Protein AF-A0A6I7QXD5-F1 (afdb_monomer)

Structure (mmCIF, N/CA/C/O backbone):
data_AF-A0A6I7QXD5-F1
#
_entry.id   AF-A0A6I7QXD5-F1
#
loop_
_atom_site.group_PDB
_atom_site.id
_atom_site.type_symbol
_atom_site.label_atom_id
_atom_site.label_alt_id
_atom_site.label_comp_id
_atom_site.label_asym_id
_atom_site.label_entity_id
_atom_site.label_seq_id
_atom_site.pdbx_PDB_ins_code
_atom_site.Cartn_x
_atom_site.Cartn_y
_atom_site.Cartn_z
_atom_site.occupancy
_atom_site.B_iso_or_equiv
_atom_site.auth_seq_id
_atom_site.auth_comp_id
_atom_site.auth_asym_id
_atom_site.auth_atom_id
_atom_site.pdbx_PDB_model_num
ATOM 1 N N . MET A 1 1 ? -14.802 2.441 17.358 1.00 34.62 1 MET A N 1
ATOM 2 C CA . MET A 1 1 ? -13.333 2.581 17.479 1.00 34.62 1 MET A CA 1
ATOM 3 C C . MET A 1 1 ? -12.747 2.214 16.120 1.00 34.62 1 MET A C 1
ATOM 5 O O . MET A 1 1 ? -13.121 1.164 15.630 1.00 34.62 1 MET A O 1
ATOM 9 N N . ASN A 1 2 ? -11.955 2.972 15.366 1.00 35.91 2 ASN A N 1
ATOM 10 C CA . ASN A 1 2 ? -11.469 4.356 15.357 1.00 35.91 2 ASN A CA 1
ATOM 11 C C . ASN A 1 2 ? -11.021 4.582 13.899 1.00 35.91 2 ASN A C 1
ATOM 13 O O . ASN A 1 2 ? -10.109 3.909 13.424 1.00 35.91 2 ASN A O 1
ATOM 17 N N . LYS A 1 3 ? -11.649 5.500 13.155 1.00 41.41 3 LYS A N 1
ATOM 18 C CA . LYS A 1 3 ? -11.285 5.776 11.744 1.00 41.41 3 LYS A CA 1
ATOM 19 C C . LYS A 1 3 ? -9.866 6.356 11.586 1.00 41.41 3 LYS A C 1
ATOM 21 O O . LYS A 1 3 ? -9.325 6.366 10.486 1.00 41.41 3 LYS A O 1
ATOM 26 N N . THR A 1 4 ? -9.273 6.824 12.680 1.00 48.31 4 THR A N 1
ATOM 27 C CA . THR A 1 4 ? -7.941 7.432 12.772 1.00 48.31 4 THR A CA 1
ATOM 28 C C . THR A 1 4 ? -6.798 6.416 12.798 1.00 48.31 4 THR A C 1
ATOM 30 O O . THR A 1 4 ? -5.738 6.707 12.251 1.00 48.31 4 THR A O 1
ATOM 33 N N . GLU A 1 5 ? -7.006 5.208 13.332 1.00 47.94 5 GLU A N 1
ATOM 34 C CA . GLU A 1 5 ? -5.967 4.162 13.366 1.00 47.94 5 GLU A CA 1
ATOM 35 C C . GLU A 1 5 ? -5.679 3.624 11.953 1.00 47.94 5 GLU A C 1
ATOM 37 O O . GLU A 1 5 ? -4.526 3.442 11.566 1.00 47.94 5 GLU A O 1
ATOM 42 N N . ALA A 1 6 ? -6.715 3.529 11.113 1.00 49.81 6 ALA A N 1
ATOM 43 C CA . ALA A 1 6 ? -6.619 3.011 9.749 1.00 49.81 6 ALA A CA 1
ATOM 44 C C . ALA A 1 6 ? -5.679 3.809 8.819 1.00 49.81 6 ALA A C 1
ATOM 46 O O . ALA A 1 6 ? -5.124 3.229 7.887 1.00 49.81 6 ALA A O 1
ATOM 47 N N . LYS A 1 7 ? -5.477 5.120 9.044 1.00 51.91 7 LYS A N 1
ATOM 48 C CA . LYS A 1 7 ? -4.527 5.932 8.254 1.00 51.91 7 LYS A CA 1
ATOM 49 C C . LYS A 1 7 ? -3.070 5.654 8.642 1.00 51.91 7 LYS A C 1
ATOM 51 O O . LYS A 1 7 ? -2.227 5.561 7.752 1.00 51.91 7 LYS A O 1
ATOM 56 N N . GLY A 1 8 ? -2.785 5.491 9.938 1.00 56.84 8 GLY A N 1
ATOM 57 C CA . GLY A 1 8 ? -1.445 5.153 10.433 1.00 56.84 8 GLY A CA 1
ATOM 58 C C . GLY A 1 8 ? -1.023 3.749 10.003 1.00 56.84 8 GLY A C 1
ATOM 59 O O . GLY A 1 8 ? 0.039 3.569 9.411 1.00 56.84 8 GLY A O 1
ATOM 60 N N . THR A 1 9 ? -1.924 2.776 10.167 1.00 69.69 9 THR A N 1
ATOM 61 C CA . THR A 1 9 ? -1.690 1.381 9.772 1.00 69.69 9 THR A CA 1
ATOM 62 C C . THR A 1 9 ? -1.434 1.242 8.273 1.00 69.69 9 THR A C 1
ATOM 64 O O . THR A 1 9 ? -0.647 0.403 7.850 1.00 69.69 9 THR A O 1
ATOM 67 N N . TRP A 1 10 ? -2.050 2.081 7.442 1.00 75.50 10 TRP A N 1
ATOM 68 C CA . TRP A 1 10 ? -1.975 1.917 5.998 1.00 75.50 10 TRP A CA 1
ATOM 69 C C . TRP A 1 10 ? -0.588 2.180 5.398 1.00 75.50 10 TRP A C 1
ATOM 71 O O . TRP A 1 10 ? -0.167 1.479 4.476 1.00 75.50 10 TRP A O 1
ATOM 81 N N . ASN A 1 11 ? 0.141 3.181 5.897 1.00 77.69 11 ASN A N 1
ATOM 82 C CA . ASN A 1 11 ? 1.481 3.468 5.382 1.00 77.69 11 ASN A CA 1
ATOM 83 C C . ASN A 1 11 ? 2.462 2.332 5.728 1.00 77.69 11 ASN A C 1
ATOM 85 O O . ASN A 1 11 ? 3.277 1.942 4.890 1.00 77.69 11 ASN A O 1
ATOM 89 N N . GLU A 1 12 ? 2.312 1.728 6.909 1.00 81.00 12 GLU A N 1
ATOM 90 C CA . GLU A 1 12 ? 3.024 0.503 7.293 1.00 81.00 12 GLU A CA 1
ATOM 91 C C . GLU A 1 12 ? 2.594 -0.708 6.463 1.00 81.00 12 GLU A C 1
ATOM 93 O O . GLU A 1 12 ? 3.444 -1.456 5.977 1.00 81.00 12 GLU A O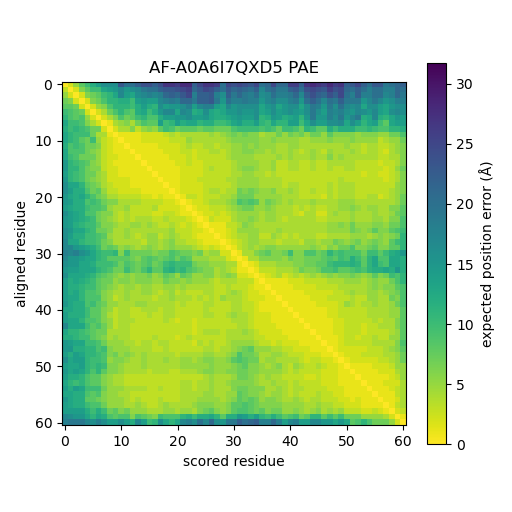 1
ATOM 98 N N . GLN A 1 13 ? 1.288 -0.884 6.237 1.00 79.88 13 GLN A N 1
ATOM 99 C CA . GLN A 1 13 ? 0.761 -1.961 5.400 1.00 79.88 13 GLN A CA 1
ATOM 100 C C . GLN A 1 13 ? 1.336 -1.880 3.986 1.00 79.88 13 GLN A C 1
ATOM 102 O O . GLN A 1 13 ? 1.813 -2.879 3.454 1.00 79.88 13 GLN A O 1
ATOM 107 N N . LYS A 1 14 ? 1.387 -0.683 3.399 1.00 79.94 14 LYS A N 1
ATOM 108 C CA . LYS A 1 14 ? 2.042 -0.448 2.110 1.00 79.94 14 LYS A CA 1
A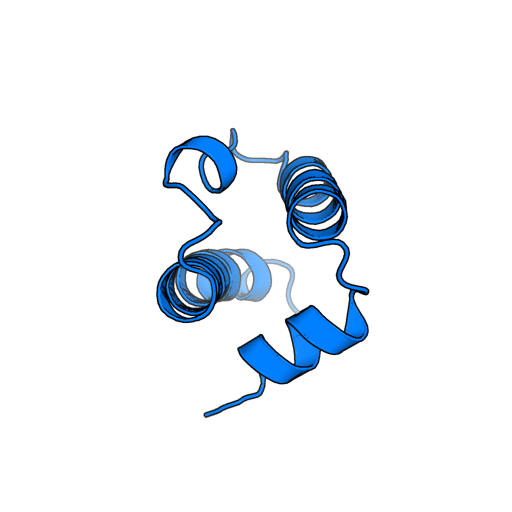TOM 109 C C . LYS A 1 14 ? 3.513 -0.812 2.111 1.00 79.94 14 LYS A C 1
ATOM 111 O O . LYS A 1 14 ? 3.960 -1.486 1.189 1.00 79.94 14 LYS A O 1
ATOM 116 N N . ALA A 1 15 ? 4.260 -0.364 3.116 1.00 84.50 15 ALA A N 1
ATOM 117 C CA . ALA A 1 15 ? 5.683 -0.655 3.216 1.00 84.50 15 ALA A CA 1
ATOM 118 C C . ALA A 1 15 ? 5.933 -2.168 3.319 1.00 84.50 15 ALA A C 1
ATOM 120 O O . ALA A 1 15 ? 6.781 -2.700 2.600 1.00 84.50 15 ALA A O 1
ATOM 121 N N . LYS A 1 16 ? 5.141 -2.881 4.134 1.00 85.44 16 LYS A N 1
ATOM 122 C CA . LYS A 1 16 ? 5.173 -4.349 4.222 1.00 85.44 16 LYS A CA 1
ATOM 123 C C . LYS A 1 16 ? 4.826 -5.007 2.890 1.00 85.44 16 LYS A C 1
ATOM 125 O O . LYS A 1 16 ? 5.568 -5.877 2.442 1.00 85.44 16 LYS A O 1
ATOM 130 N N . LEU A 1 17 ? 3.742 -4.579 2.242 1.00 85.50 17 LEU A N 1
ATOM 131 C CA . LEU A 1 17 ? 3.322 -5.109 0.945 1.00 85.50 17 LEU A CA 1
ATOM 132 C C . LEU A 1 17 ? 4.410 -4.896 -0.109 1.00 85.50 17 LEU A C 1
ATOM 134 O O . LEU A 1 17 ? 4.772 -5.850 -0.780 1.00 85.50 17 LEU A O 1
ATOM 138 N N . LYS A 1 18 ? 5.000 -3.703 -0.205 1.00 85.69 18 LYS A N 1
ATOM 139 C CA . LYS A 1 18 ? 6.121 -3.412 -1.112 1.00 85.69 18 LYS A CA 1
ATOM 140 C C . LYS A 1 18 ? 7.332 -4.303 -0.843 1.00 85.69 18 LYS A C 1
ATOM 142 O O . LYS A 1 18 ? 7.957 -4.810 -1.766 1.00 85.69 18 LYS A O 1
ATOM 147 N N . LYS A 1 19 ? 7.666 -4.496 0.437 1.00 86.81 19 LYS A N 1
ATOM 148 C CA . LYS A 1 19 ? 8.814 -5.306 0.857 1.00 86.81 19 LYS A CA 1
ATOM 149 C C . LYS A 1 19 ? 8.596 -6.795 0.581 1.00 86.81 19 LYS A C 1
ATOM 151 O O . LYS A 1 19 ? 9.537 -7.481 0.198 1.00 86.81 19 LYS A O 1
ATOM 156 N N . LYS A 1 20 ? 7.372 -7.299 0.773 1.00 86.94 20 LYS A N 1
ATOM 157 C CA . LYS A 1 20 ? 7.013 -8.705 0.525 1.00 86.94 20 LYS A CA 1
ATOM 158 C C . LYS A 1 20 ? 6.776 -8.982 -0.961 1.00 86.94 20 LYS A C 1
ATOM 160 O O . LYS A 1 20 ? 7.094 -10.064 -1.442 1.00 86.94 20 LYS A O 1
ATOM 165 N N . PHE A 1 21 ? 6.225 -8.011 -1.683 1.00 87.25 21 PHE A N 1
ATOM 166 C CA . PHE A 1 21 ? 5.859 -8.118 -3.086 1.00 87.25 21 PHE A CA 1
ATOM 167 C C . PHE A 1 21 ? 6.685 -7.146 -3.927 1.00 87.25 21 PHE A C 1
ATOM 169 O O . PHE A 1 21 ? 6.277 -6.012 -4.162 1.00 87.25 21 PHE A O 1
ATOM 176 N N . ALA A 1 22 ? 7.807 -7.631 -4.462 1.00 85.50 22 ALA A N 1
ATOM 177 C CA . ALA A 1 22 ? 8.652 -6.876 -5.393 1.00 85.50 22 ALA A CA 1
ATOM 178 C C . ALA A 1 22 ? 7.928 -6.464 -6.695 1.00 85.50 22 ALA A C 1
ATOM 180 O O . ALA A 1 22 ? 8.415 -5.625 -7.445 1.00 85.50 22 ALA A O 1
ATOM 181 N N . THR A 1 23 ? 6.757 -7.048 -6.969 1.00 86.31 23 THR A N 1
ATOM 182 C CA . THR A 1 23 ? 5.876 -6.685 -8.087 1.00 86.31 2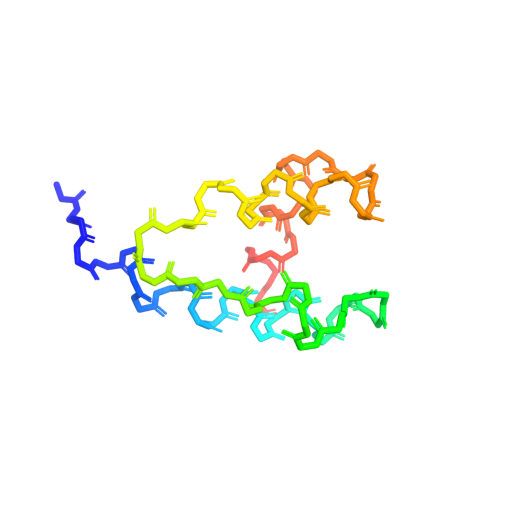3 THR A CA 1
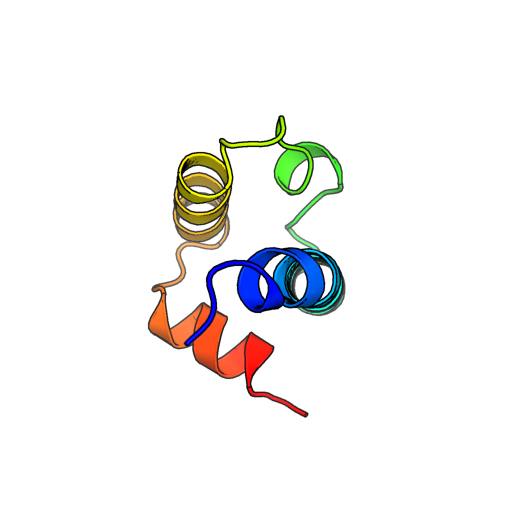ATOM 183 C C . THR A 1 23 ? 5.119 -5.376 -7.860 1.00 86.31 23 THR A C 1
ATOM 185 O O . THR A 1 23 ? 4.616 -4.787 -8.821 1.00 86.31 23 THR A O 1
ATOM 188 N N . LEU A 1 24 ? 5.008 -4.920 -6.607 1.00 85.62 24 LEU A N 1
ATOM 189 C CA . LEU A 1 24 ? 4.419 -3.631 -6.272 1.00 85.62 24 LEU A CA 1
ATOM 190 C C . LEU A 1 24 ? 5.474 -2.541 -6.393 1.00 85.62 24 LEU A C 1
ATOM 192 O O . LEU A 1 24 ? 6.524 -2.587 -5.755 1.00 85.62 24 LEU A O 1
ATOM 196 N N . THR A 1 25 ? 5.158 -1.522 -7.179 1.00 83.12 25 THR A N 1
ATOM 197 C CA . THR A 1 25 ? 5.998 -0.331 -7.302 1.00 83.12 25 THR A CA 1
ATOM 198 C C . THR A 1 25 ? 5.453 0.800 -6.437 1.00 83.12 25 THR A C 1
ATOM 200 O O . THR A 1 25 ? 4.281 0.788 -6.058 1.00 83.12 25 THR A O 1
ATOM 203 N N . ASP A 1 26 ? 6.272 1.820 -6.153 1.00 81.19 26 ASP A N 1
ATOM 204 C CA . ASP A 1 26 ? 5.780 3.039 -5.490 1.00 81.19 26 ASP A CA 1
ATOM 205 C C . ASP A 1 26 ? 4.582 3.641 -6.217 1.00 81.19 26 ASP A C 1
ATOM 207 O O . ASP A 1 26 ? 3.681 4.165 -5.575 1.00 81.19 26 ASP A O 1
ATOM 211 N N . ASN A 1 27 ? 4.530 3.511 -7.543 1.00 81.56 27 ASN A N 1
ATOM 212 C CA . ASN A 1 27 ? 3.439 4.043 -8.344 1.00 81.56 27 ASN A CA 1
ATOM 213 C C . ASN A 1 27 ? 2.110 3.310 -8.089 1.00 81.56 27 ASN A C 1
ATOM 215 O O . ASN A 1 27 ? 1.056 3.937 -8.068 1.00 81.56 27 ASN A O 1
ATOM 219 N N . ASP A 1 28 ? 2.151 2.001 -7.817 1.00 78.75 28 ASP A N 1
ATOM 220 C CA . ASP A 1 28 ? 0.960 1.228 -7.428 1.00 78.75 28 ASP A CA 1
ATOM 221 C C . ASP A 1 28 ? 0.503 1.534 -5.996 1.00 78.75 28 ASP A C 1
ATOM 223 O O . ASP A 1 28 ? -0.661 1.330 -5.653 1.00 78.75 28 ASP A O 1
ATOM 227 N N . LEU A 1 29 ? 1.430 2.005 -5.160 1.00 78.62 29 LEU A N 1
ATOM 228 C CA . LEU A 1 29 ? 1.231 2.332 -3.747 1.00 78.62 29 LEU A CA 1
ATOM 229 C C . LEU A 1 29 ? 0.961 3.830 -3.510 1.00 78.62 29 LEU A C 1
ATOM 231 O O . LEU A 1 29 ? 0.618 4.243 -2.391 1.00 78.62 29 LEU A O 1
ATOM 235 N N . MET A 1 30 ? 1.100 4.641 -4.559 1.00 77.06 30 MET A N 1
ATOM 236 C CA . MET A 1 30 ? 0.738 6.049 -4.608 1.00 77.06 30 MET A CA 1
ATOM 237 C C . MET A 1 30 ? -0.755 6.184 -4.906 1.00 77.06 30 MET A C 1
ATOM 239 O O . MET A 1 30 ? -1.253 5.749 -5.940 1.00 77.06 30 MET A O 1
ATOM 243 N N . TYR A 1 31 ? -1.484 6.833 -4.005 1.00 73.69 31 TYR A N 1
ATOM 244 C CA . TYR A 1 31 ? -2.872 7.230 -4.230 1.00 73.69 31 TYR A CA 1
ATOM 245 C C . TYR A 1 31 ? -3.138 8.549 -3.517 1.00 73.69 31 TYR A C 1
ATOM 247 O O . TYR A 1 31 ? -2.505 8.876 -2.510 1.00 73.69 31 TYR A O 1
ATOM 255 N N . ALA A 1 32 ? -4.096 9.295 -4.062 1.00 74.25 32 ALA A N 1
ATOM 256 C CA . ALA A 1 32 ? -4.587 10.522 -3.460 1.00 74.25 32 ALA A CA 1
ATOM 257 C C . ALA A 1 32 ? -5.363 10.211 -2.174 1.00 74.25 32 ALA A C 1
ATOM 259 O O . ALA A 1 32 ? -6.071 9.204 -2.090 1.00 74.25 32 ALA A O 1
ATOM 260 N N . GLU A 1 33 ? -5.236 11.077 -1.173 1.00 70.38 33 GLU A N 1
ATOM 261 C CA . GLU A 1 33 ? -5.912 10.907 0.109 1.00 70.38 33 GLU A CA 1
ATOM 262 C C . GLU A 1 33 ? -7.432 10.730 -0.094 1.00 70.38 33 GLU A C 1
ATOM 264 O O . GLU A 1 33 ? -8.063 11.501 -0.810 1.00 70.38 33 GLU A O 1
ATOM 269 N N . GLY A 1 34 ? -8.008 9.658 0.465 1.00 72.50 34 GLY A N 1
ATOM 270 C CA . GLY A 1 34 ? -9.404 9.259 0.226 1.00 72.50 34 GLY A CA 1
ATOM 271 C C . GLY A 1 34 ? -9.611 8.153 -0.822 1.00 72.50 34 GLY A C 1
ATOM 272 O O . GLY A 1 34 ? -10.668 7.534 -0.829 1.00 72.50 34 GLY A O 1
ATOM 273 N N . LYS A 1 35 ? -8.600 7.808 -1.636 1.00 80.62 35 LYS A N 1
ATOM 274 C CA . LYS A 1 35 ? -8.662 6.711 -2.633 1.00 80.62 35 LYS A CA 1
ATOM 275 C C . LYS A 1 35 ? -8.036 5.388 -2.164 1.00 80.62 35 LYS A C 1
ATOM 277 O O . LYS A 1 35 ? -7.538 4.603 -2.972 1.00 80.62 35 LYS A O 1
ATOM 282 N N . GLN A 1 36 ? -8.043 5.117 -0.858 1.00 76.00 36 GLN A N 1
ATOM 283 C CA . GLN A 1 36 ? -7.468 3.876 -0.309 1.00 76.00 36 GLN A CA 1
ATOM 284 C C . GLN A 1 36 ? -8.154 2.616 -0.852 1.00 76.00 36 GLN A C 1
ATOM 286 O O . GLN A 1 36 ? -7.480 1.626 -1.127 1.00 76.00 36 GLN A O 1
ATOM 291 N N . GLU A 1 37 ? -9.473 2.655 -1.049 1.00 79.94 37 GLU A N 1
ATOM 292 C CA . GLU A 1 37 ? -10.225 1.523 -1.602 1.00 79.94 37 GLU A CA 1
ATOM 293 C C . GLU A 1 37 ? -9.813 1.203 -3.043 1.00 79.94 37 GLU A C 1
ATOM 295 O O . GLU A 1 37 ? -9.583 0.038 -3.372 1.00 79.94 37 GLU A O 1
ATOM 300 N N . GLU A 1 38 ? -9.622 2.228 -3.883 1.00 83.56 38 GLU A N 1
ATOM 301 C CA . GLU A 1 38 ? -9.145 2.042 -5.258 1.00 83.56 38 GLU A CA 1
ATOM 302 C C . GLU A 1 38 ? -7.735 1.441 -5.291 1.00 83.56 38 GLU A C 1
ATOM 304 O O . GLU A 1 38 ? -7.468 0.542 -6.093 1.00 83.56 38 GLU A O 1
ATOM 309 N N . MET A 1 39 ? -6.839 1.887 -4.399 1.00 81.19 39 MET A N 1
ATOM 310 C CA . MET A 1 39 ? -5.510 1.283 -4.288 1.00 81.19 39 MET A CA 1
ATOM 311 C C . MET A 1 39 ? -5.612 -0.191 -3.892 1.00 81.19 39 MET A C 1
ATOM 313 O O . MET A 1 39 ? -4.976 -1.029 -4.530 1.00 81.19 39 MET A O 1
ATOM 317 N N . TYR A 1 40 ? -6.409 -0.526 -2.871 1.00 80.50 40 TYR A N 1
ATOM 318 C C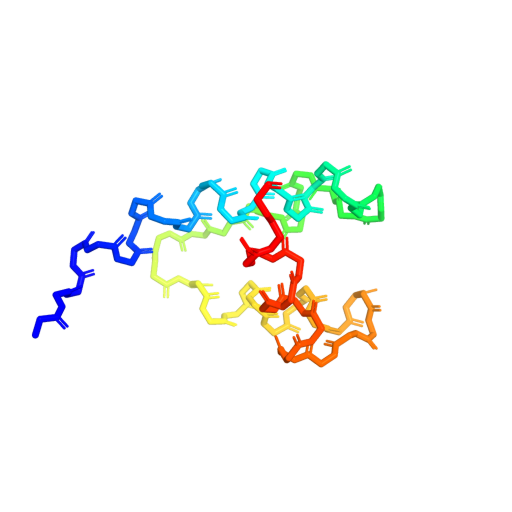A . TYR A 1 40 ? -6.555 -1.917 -2.430 1.00 80.50 40 TYR A CA 1
ATOM 319 C C . TYR A 1 40 ? -7.043 -2.804 -3.577 1.00 80.50 40 TYR A C 1
ATOM 321 O O . TYR A 1 40 ? -6.462 -3.860 -3.827 1.00 80.50 40 TYR A O 1
ATOM 329 N N . ALA A 1 41 ? -8.044 -2.342 -4.329 1.00 84.62 41 ALA A N 1
ATOM 330 C CA . ALA A 1 41 ? -8.567 -3.059 -5.484 1.00 84.62 41 ALA A CA 1
ATOM 331 C C . ALA A 1 41 ? -7.505 -3.249 -6.582 1.00 84.62 41 ALA A C 1
ATOM 333 O O . ALA A 1 41 ? -7.391 -4.338 -7.151 1.00 84.62 41 ALA A O 1
ATOM 334 N N . LYS A 1 42 ? -6.691 -2.222 -6.862 1.00 85.31 42 LYS A N 1
ATOM 335 C CA . LYS A 1 42 ? -5.561 -2.320 -7.802 1.00 85.31 42 LYS A CA 1
ATOM 336 C C . LYS A 1 42 ? -4.520 -3.331 -7.341 1.00 85.31 42 LYS A C 1
ATOM 338 O O . LYS A 1 42 ? -4.079 -4.139 -8.149 1.00 85.31 42 LYS A O 1
ATOM 343 N N . ILE A 1 43 ? -4.157 -3.318 -6.063 1.00 85.19 43 ILE A N 1
ATOM 344 C CA . ILE A 1 43 ? -3.165 -4.235 -5.492 1.00 85.19 43 ILE A CA 1
ATOM 345 C C . ILE A 1 43 ? -3.664 -5.668 -5.532 1.00 85.19 43 ILE A C 1
ATOM 347 O O . ILE A 1 43 ? -2.923 -6.549 -5.957 1.00 85.19 43 ILE A O 1
ATOM 351 N N . GLN A 1 44 ? -4.924 -5.904 -5.164 1.00 85.88 44 GLN A N 1
ATOM 352 C CA . GLN A 1 44 ? -5.539 -7.224 -5.280 1.00 85.88 44 GLN A CA 1
ATOM 353 C C . GLN A 1 44 ? -5.496 -7.732 -6.723 1.00 85.88 44 GLN A C 1
ATOM 355 O O . GLN A 1 44 ? -5.084 -8.866 -6.956 1.00 85.88 44 GLN A O 1
ATOM 360 N N . LYS A 1 45 ? -5.846 -6.882 -7.699 1.00 87.81 45 LYS A N 1
ATOM 361 C CA . LYS A 1 45 ? -5.786 -7.233 -9.126 1.00 87.81 45 LYS A CA 1
ATOM 362 C C . LYS A 1 45 ? -4.357 -7.469 -9.614 1.00 87.81 45 LYS A C 1
ATOM 364 O O . LYS A 1 45 ? -4.120 -8.438 -10.322 1.00 87.81 45 LYS A O 1
ATOM 369 N N . LYS A 1 46 ? -3.406 -6.617 -9.226 1.00 87.25 46 LYS A N 1
ATOM 370 C CA . LYS A 1 46 ? -2.009 -6.687 -9.678 1.00 87.25 46 LYS A CA 1
ATOM 371 C C . LYS A 1 46 ? -1.264 -7.881 -9.094 1.00 87.25 46 LYS A C 1
ATOM 373 O O . LYS A 1 46 ? -0.481 -8.515 -9.790 1.00 87.25 46 LYS A O 1
ATOM 378 N N . LEU A 1 47 ? -1.520 -8.190 -7.826 1.00 86.50 47 LEU A N 1
ATOM 379 C CA . LEU A 1 47 ? -0.972 -9.371 -7.169 1.00 86.50 47 LEU A CA 1
ATOM 380 C C . LEU A 1 47 ? -1.738 -10.649 -7.508 1.00 86.50 47 LEU A C 1
ATOM 382 O O . LEU A 1 47 ? -1.243 -11.731 -7.210 1.00 86.50 47 LEU A O 1
ATOM 386 N N . GLY A 1 48 ? -2.950 -10.536 -8.062 1.00 88.75 48 GLY A N 1
ATOM 387 C CA . GLY A 1 48 ? -3.866 -11.666 -8.216 1.00 88.75 48 GLY A CA 1
ATOM 388 C C . GLY A 1 48 ? -4.223 -12.319 -6.876 1.00 88.75 48 GLY A C 1
ATOM 389 O O . GLY A 1 48 ? -4.528 -13.507 -6.831 1.00 88.75 48 GLY A O 1
ATOM 390 N N . LYS A 1 49 ? -4.134 -11.566 -5.772 1.00 86.88 49 LYS A N 1
ATOM 391 C CA . LYS A 1 49 ? -4.291 -12.074 -4.405 1.00 86.88 49 LYS A CA 1
ATOM 392 C C . LYS A 1 49 ? -5.586 -11.585 -3.779 1.00 86.88 49 LYS A C 1
ATOM 394 O O . LYS A 1 49 ? -5.958 -10.413 -3.867 1.00 86.88 49 LYS A O 1
ATOM 399 N N . SER A 1 50 ? -6.249 -12.500 -3.087 1.00 87.25 50 SER A N 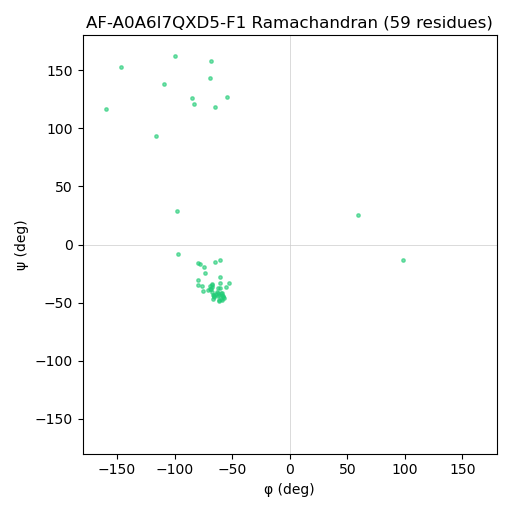1
ATOM 400 C CA . SER A 1 50 ? -7.429 -12.192 -2.288 1.00 87.25 50 SER A CA 1
ATOM 401 C C . SER A 1 50 ? -7.069 -11.335 -1.080 1.00 87.25 50 SER A C 1
ATOM 403 O O . SER A 1 50 ? -5.942 -11.348 -0.589 1.00 87.25 50 SER A O 1
ATOM 405 N N . LYS A 1 51 ? -8.061 -10.622 -0.545 1.00 78.88 51 LYS A N 1
ATOM 406 C CA . LYS A 1 51 ? -7.879 -9.784 0.645 1.00 78.88 51 LYS A CA 1
ATOM 407 C C . LYS A 1 51 ? -7.319 -10.578 1.833 1.00 78.88 51 LYS A C 1
ATOM 409 O O . LYS A 1 51 ? -6.463 -10.061 2.527 1.00 78.88 51 LYS A O 1
ATOM 414 N N . ALA A 1 52 ? -7.722 -11.843 1.994 1.00 83.06 52 ALA A N 1
ATOM 415 C CA . ALA A 1 52 ? -7.201 -12.749 3.022 1.00 83.06 52 ALA A CA 1
ATOM 416 C C . ALA A 1 52 ? -5.693 -13.034 2.888 1.00 83.06 52 ALA A C 1
ATOM 418 O O . ALA A 1 52 ? -4.985 -13.098 3.885 1.00 83.06 52 ALA A O 1
ATOM 419 N N . GLU A 1 53 ? -5.183 -13.159 1.661 1.00 84.44 53 GLU A N 1
ATOM 420 C CA . GLU A 1 53 ? -3.748 -13.340 1.408 1.00 84.44 53 GLU A CA 1
ATOM 421 C C . GLU A 1 53 ? -2.960 -12.079 1.775 1.00 84.44 53 GLU A C 1
ATOM 423 O O . GLU A 1 53 ? -1.880 -12.163 2.355 1.00 84.44 53 GLU A O 1
ATOM 428 N N . LEU A 1 54 ? -3.509 -10.903 1.453 1.00 81.50 54 LEU A N 1
ATOM 429 C CA . LEU A 1 54 ?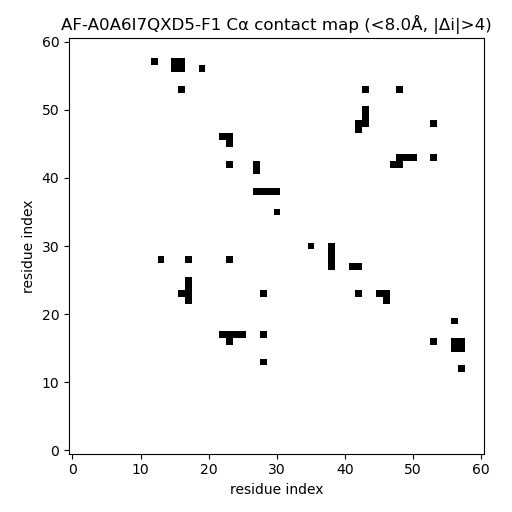 -2.915 -9.627 1.852 1.00 81.50 54 LEU A CA 1
ATOM 430 C C . LEU A 1 54 ? -2.956 -9.469 3.371 1.00 81.50 54 LEU A C 1
ATOM 432 O O . LEU A 1 54 ? -1.940 -9.133 3.965 1.00 81.50 54 LEU A O 1
ATOM 436 N N . ASP A 1 55 ? -4.086 -9.781 4.000 1.00 81.06 55 ASP A N 1
ATOM 437 C CA . ASP A 1 55 ? -4.250 -9.726 5.450 1.00 81.06 55 ASP A CA 1
ATOM 438 C C . ASP A 1 55 ? -3.253 -10.639 6.168 1.00 81.06 55 ASP A C 1
ATOM 440 O O . ASP A 1 55 ? -2.596 -10.212 7.112 1.00 81.06 55 ASP A O 1
ATOM 444 N N . LYS A 1 56 ? -3.021 -11.846 5.641 1.00 83.94 56 LYS A N 1
ATOM 445 C CA . LYS A 1 56 ? -2.006 -12.769 6.159 1.00 83.94 56 LYS A CA 1
ATOM 446 C C . LYS A 1 56 ? -0.599 -12.173 6.102 1.00 83.94 56 LYS A C 1
ATOM 448 O O . LYS A 1 56 ? 0.140 -12.287 7.071 1.00 83.94 56 LYS A O 1
ATOM 453 N N . VAL A 1 57 ? -0.243 -11.493 5.009 1.00 82.25 57 VAL A N 1
ATOM 454 C CA . VAL A 1 57 ? 1.056 -10.804 4.875 1.00 82.25 57 VAL A CA 1
ATOM 455 C C . VAL A 1 57 ? 1.179 -9.614 5.827 1.00 82.25 57 VAL A C 1
ATOM 457 O O . VAL A 1 57 ? 2.266 -9.325 6.322 1.00 82.25 57 VAL A O 1
ATOM 460 N N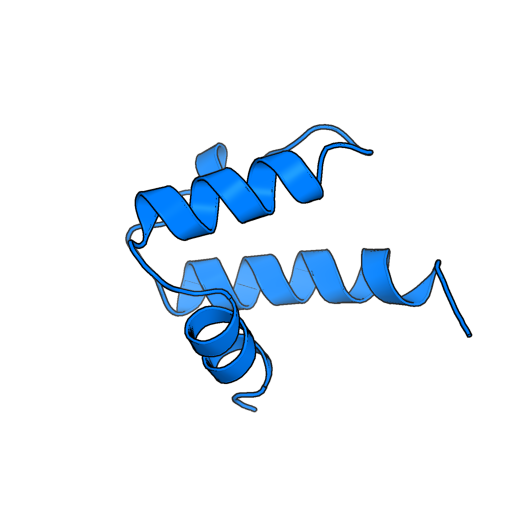 . LEU A 1 58 ? 0.079 -8.910 6.083 1.00 78.50 58 LEU A N 1
ATOM 461 C CA . LEU A 1 58 ? 0.053 -7.747 6.968 1.00 78.50 58 LEU A CA 1
ATOM 462 C C . LEU A 1 58 ? 0.090 -8.147 8.450 1.00 78.50 58 LEU A C 1
ATOM 464 O O . LEU A 1 58 ? 0.754 -7.469 9.244 1.00 78.50 58 LEU A O 1
ATOM 468 N N . SER A 1 59 ? -0.563 -9.262 8.778 1.00 76.94 59 SER A N 1
ATOM 469 C CA . SER A 1 59 ? -0.594 -9.914 10.090 1.00 76.94 59 SER A CA 1
ATOM 470 C C . SER A 1 59 ? 0.668 -10.732 10.393 1.00 76.94 59 SER A C 1
ATOM 472 O O . SER A 1 59 ? 0.934 -11.020 11.558 1.00 76.94 59 SER A O 1
ATOM 474 N N . GLU A 1 60 ? 1.480 -11.070 9.384 1.00 67.50 60 GLU A N 1
ATOM 475 C CA . GLU A 1 60 ? 2.818 -11.634 9.588 1.00 67.50 60 GLU A CA 1
ATOM 476 C C . GLU A 1 60 ? 3.706 -10.571 10.269 1.00 67.50 60 GLU A C 1
ATOM 478 O O . GLU A 1 60 ? 3.883 -9.449 9.764 1.00 67.50 60 GLU A O 1
ATOM 483 N N . LYS A 1 61 ? 4.177 -10.900 11.476 1.00 53.44 61 LYS A N 1
ATOM 484 C CA . LYS A 1 61 ? 4.973 -10.032 12.350 1.00 53.44 61 LYS A CA 1
ATOM 485 C C . LYS A 1 61 ? 6.458 -10.214 12.075 1.00 53.44 61 LYS A C 1
ATOM 487 O O . LYS A 1 61 ? 6.887 -11.385 11.999 1.00 53.44 61 LYS A O 1
#

pLDDT: mean 76.39, std 13.5, range [34.62, 88.75]

Sequence (61 aa):
MNKTEAKGTWNEQKAKLKKKFATLTDNDLMYAEGKQEEMYAKIQKKLGKSKAELDKVLSEK

Secondary structure (DSSP, 8-state):
--TTHHHHHHHHHHHHHHHH-TT--HHHH---TT-HHHHHHHHHHHHT--HHHHHHHHH--

Mean predicted aligned error: 6.53 Å

Solvent-accessible surface area (backbone atoms only — not comparable to full-atom values): 3775 Å² total; per-residue (Å²): 140,61,85,70,56,60,62,63,51,44,60,54,45,48,51,51,48,39,72,76,33,80,87,49,48,72,73,66,72,58,68,62,93,89,40,62,66,61,38,52,53,48,49,29,63,73,68,71,42,53,71,67,59,51,48,50,61,63,69,56,126

Radius of gyration: 11.17 Å; Cα con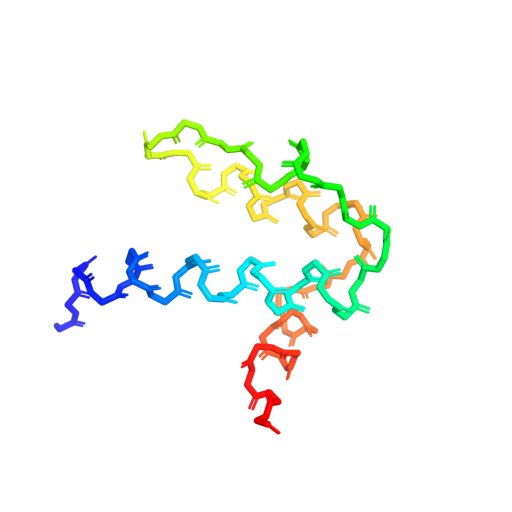tacts (8 Å, |Δi|>4): 33; chains: 1; bounding box: 22×24×27 Å

Foldseek 3Di:
DDPVVVVVLLVVLLVLCVVVDVQDDVVLSDDDPPCPVVSVVSSCVSVVHDPVVSVVSSPPD

Nearest PDB structures (foldseek):
  4afl-assembly3_D  TM=3.476E-01  e=7.737E+00  Homo sapiens